Protein AF-A0A5K1KG53-F1 (afdb_monomer_lite)

Secondary structure (DSSP, 8-state):
--HHHHHIIIIIIHHHHHHHHHH--HHHHGGG-TTS-HHHHHHHHHHHHHHHHHHHHHHHHHHHHTSSSHHHHHHHHTT-

Sequence (80 aa):
MSFAGDKLYNDYLRRNMGKFTTKVKVREIMPHLPCLTQSDKEEIEAKREQAGNYNAMQLLVDCLKRRENWSEEFISALRA

Organism: Plecoglossus altivelis (NCBI:txid61084)

Structure (mmCIF, N/CA/C/O backbone):
data_AF-A0A5K1KG53-F1
#
_entry.id   AF-A0A5K1KG53-F1
#
loop_
_atom_site.group_PDB
_atom_site.id
_atom_site.type_symbol
_atom_site.label_atom_id
_atom_site.label_alt_id
_atom_site.label_comp_id
_atom_site.label_asym_id
_atom_site.label_entity_id
_atom_site.label_seq_id
_atom_site.pdbx_PDB_ins_code
_atom_site.Cartn_x
_atom_site.Cartn_y
_atom_site.Cartn_z
_atom_site.occupancy
_atom_site.B_iso_or_equiv
_atom_site.auth_seq_id
_atom_site.auth_comp_id
_atom_site.auth_asym_id
_atom_site.auth_atom_id
_atom_site.pdbx_PDB_model_num
ATOM 1 N N . MET A 1 1 ? -1.521 -1.953 17.226 1.00 53.12 1 MET A N 1
ATOM 2 C CA . MET A 1 1 ? -0.283 -2.305 16.497 1.00 53.12 1 MET A CA 1
ATOM 3 C C . MET A 1 1 ? 0.104 -3.724 16.869 1.00 53.12 1 MET A C 1
ATOM 5 O O . MET A 1 1 ? 0.236 -4.006 18.052 1.00 53.12 1 MET A O 1
ATOM 9 N N . SER A 1 2 ? 0.218 -4.616 15.884 1.00 69.75 2 SER A N 1
ATOM 10 C CA . SER A 1 2 ? 0.711 -5.983 16.086 1.00 69.75 2 SER A CA 1
ATOM 11 C C . SER A 1 2 ? 2.219 -6.015 15.831 1.00 69.75 2 SER A C 1
ATOM 13 O O . SER A 1 2 ? 2.673 -5.466 14.826 1.00 69.75 2 SER A O 1
ATOM 15 N N . PHE A 1 3 ? 2.980 -6.692 16.699 1.00 76.06 3 PHE A N 1
ATOM 16 C CA . PHE A 1 3 ? 4.432 -6.887 16.560 1.00 76.06 3 PHE A CA 1
ATOM 17 C C . PHE A 1 3 ? 4.823 -7.404 15.164 1.00 76.06 3 PHE A C 1
ATOM 19 O O . PHE A 1 3 ? 5.829 -6.984 14.594 1.00 76.06 3 PHE A O 1
ATOM 26 N N . ALA A 1 4 ? 3.993 -8.274 14.578 1.00 77.19 4 ALA A N 1
ATOM 27 C CA . ALA A 1 4 ? 4.207 -8.801 13.235 1.00 77.19 4 ALA A CA 1
ATOM 28 C C . ALA A 1 4 ? 4.093 -7.715 12.150 1.00 77.19 4 ALA A C 1
ATOM 30 O O . ALA A 1 4 ? 4.920 -7.670 11.239 1.00 77.19 4 ALA A O 1
ATOM 31 N N . GLY A 1 5 ? 3.115 -6.811 12.269 1.00 81.12 5 GLY A N 1
ATOM 32 C CA . GLY A 1 5 ? 2.917 -5.709 11.327 1.00 81.12 5 GLY A CA 1
ATOM 33 C C . GLY A 1 5 ? 4.064 -4.700 11.365 1.00 81.12 5 GLY A C 1
ATOM 34 O O . GLY A 1 5 ? 4.599 -4.328 10.319 1.00 81.12 5 GLY A O 1
ATOM 35 N N . ASP A 1 6 ? 4.508 -4.310 12.560 1.00 81.94 6 ASP A N 1
ATOM 36 C CA . ASP A 1 6 ? 5.623 -3.366 12.701 1.00 81.94 6 ASP A CA 1
ATOM 37 C C . ASP A 1 6 ? 6.933 -3.938 12.161 1.00 81.94 6 ASP A C 1
ATOM 39 O O . ASP A 1 6 ? 7.693 -3.230 11.493 1.00 81.94 6 ASP A O 1
ATOM 43 N N . LYS A 1 7 ? 7.173 -5.235 12.383 1.00 85.19 7 LYS A N 1
ATOM 44 C CA . LYS A 1 7 ? 8.332 -5.932 11.827 1.00 85.19 7 LYS A CA 1
ATOM 45 C C . LYS A 1 7 ? 8.268 -6.000 10.301 1.00 85.19 7 LYS A C 1
ATOM 47 O O . LYS A 1 7 ? 9.244 -5.670 9.632 1.00 85.19 7 LYS A O 1
ATOM 52 N N . LEU A 1 8 ? 7.112 -6.349 9.734 1.00 86.12 8 LEU A N 1
ATOM 53 C CA . LEU A 1 8 ? 6.915 -6.416 8.283 1.00 86.12 8 LEU A CA 1
ATOM 54 C C . LEU A 1 8 ? 7.138 -5.046 7.623 1.00 86.12 8 LEU A C 1
ATOM 56 O O . LEU A 1 8 ? 7.808 -4.949 6.590 1.00 86.12 8 LEU A O 1
ATOM 60 N N . TYR A 1 9 ? 6.646 -3.973 8.245 1.00 85.69 9 TYR A N 1
ATOM 61 C CA . TYR A 1 9 ? 6.867 -2.620 7.750 1.00 85.69 9 TYR A CA 1
ATOM 62 C C . TYR A 1 9 ? 8.341 -2.195 7.824 1.00 85.69 9 TYR A C 1
ATOM 64 O O . TYR A 1 9 ? 8.917 -1.785 6.811 1.00 85.69 9 TYR A O 1
ATOM 72 N N . ASN A 1 10 ? 8.948 -2.279 9.012 1.00 84.62 10 ASN A N 1
ATOM 73 C CA . ASN A 1 10 ? 10.284 -1.737 9.264 1.00 84.62 10 ASN A CA 1
ATOM 74 C C . ASN A 1 10 ? 11.397 -2.563 8.607 1.00 84.62 10 ASN A C 1
ATOM 76 O O . ASN A 1 10 ? 12.338 -1.986 8.052 1.00 84.62 10 ASN A O 1
ATOM 80 N N . ASP A 1 11 ? 11.283 -3.891 8.631 1.00 86.00 11 ASP A N 1
ATOM 81 C CA . ASP A 1 11 ? 12.339 -4.775 8.134 1.00 86.00 11 ASP A CA 1
ATOM 82 C C . ASP A 1 11 ? 12.206 -5.047 6.633 1.00 86.00 11 ASP A C 1
ATOM 84 O O . ASP A 1 11 ? 13.221 -5.147 5.942 1.00 86.00 11 ASP A O 1
ATOM 88 N N . TYR A 1 12 ? 10.976 -5.124 6.107 1.00 85.19 12 TYR A N 1
ATOM 89 C CA . TYR A 1 12 ? 10.727 -5.531 4.722 1.00 85.19 12 TYR A CA 1
ATOM 90 C C . TYR A 1 12 ? 10.218 -4.404 3.827 1.00 85.19 12 TYR A C 1
ATOM 92 O O . TYR A 1 12 ? 10.910 -4.046 2.869 1.00 85.19 12 TYR A O 1
ATOM 100 N N . LEU A 1 13 ? 9.034 -3.848 4.099 1.00 85.88 13 LEU A N 1
ATOM 101 C CA . LEU A 1 13 ? 8.377 -2.921 3.168 1.00 85.88 13 LEU A CA 1
ATOM 102 C C . LEU A 1 13 ? 9.167 -1.633 2.984 1.00 85.88 13 LEU A C 1
ATOM 104 O O . LEU A 1 13 ? 9.447 -1.245 1.854 1.00 85.88 13 LEU A O 1
ATOM 108 N N . ARG A 1 14 ? 9.593 -0.994 4.077 1.00 85.75 14 ARG A N 1
ATOM 109 C CA . ARG A 1 14 ? 10.314 0.283 4.013 1.00 85.75 14 ARG A CA 1
ATOM 110 C C . ARG A 1 14 ? 11.620 0.176 3.223 1.00 85.75 14 ARG A C 1
ATOM 112 O O . ARG A 1 14 ? 11.932 1.067 2.440 1.00 85.75 14 ARG A O 1
ATOM 119 N N . ARG A 1 15 ? 12.369 -0.917 3.401 1.00 87.00 15 ARG A N 1
ATOM 120 C CA . ARG A 1 15 ? 13.663 -1.140 2.729 1.00 87.00 15 ARG A CA 1
ATOM 121 C C . ARG A 1 15 ? 13.507 -1.568 1.272 1.00 87.00 15 ARG A C 1
ATOM 123 O O . ARG A 1 15 ? 14.355 -1.246 0.447 1.00 87.00 15 ARG A O 1
ATOM 130 N N . ASN A 1 16 ? 12.429 -2.282 0.951 1.00 86.88 16 ASN A N 1
ATOM 131 C CA . ASN A 1 16 ? 12.188 -2.822 -0.387 1.00 86.88 16 ASN A CA 1
ATOM 132 C C . ASN A 1 16 ? 11.133 -2.046 -1.184 1.00 86.88 16 ASN A C 1
ATOM 134 O O . ASN A 1 16 ? 10.773 -2.491 -2.270 1.00 86.88 16 ASN A O 1
ATOM 138 N N . MET A 1 17 ? 10.666 -0.889 -0.703 1.00 84.81 17 MET A N 1
ATOM 139 C CA . MET A 1 17 ? 9.532 -0.156 -1.281 1.00 84.81 17 MET A CA 1
ATOM 140 C C . MET A 1 17 ? 9.694 0.116 -2.783 1.00 84.81 17 MET A C 1
ATOM 142 O O . MET A 1 17 ? 8.756 -0.078 -3.551 1.00 84.81 17 MET A O 1
ATOM 146 N N . GLY A 1 18 ? 10.899 0.471 -3.244 1.00 84.00 18 GLY A N 1
ATOM 147 C CA . GLY A 1 18 ? 11.179 0.660 -4.676 1.00 84.00 18 GLY A CA 1
ATOM 148 C C . GLY A 1 18 ? 11.037 -0.623 -5.514 1.00 84.00 18 GLY A C 1
ATOM 149 O O . GLY A 1 18 ? 10.486 -0.608 -6.611 1.00 84.00 18 GLY A O 1
ATOM 150 N N . LYS A 1 19 ? 11.464 -1.775 -4.982 1.00 87.25 19 LYS A N 1
ATOM 151 C CA . LYS A 1 19 ? 11.273 -3.083 -5.642 1.00 87.25 19 LYS A CA 1
ATOM 152 C C . LYS A 1 19 ? 9.818 -3.546 -5.571 1.00 87.25 19 LYS A C 1
ATOM 154 O O . LYS A 1 19 ? 9.342 -4.258 -6.445 1.00 87.25 19 LYS A O 1
ATOM 159 N N . PHE A 1 20 ? 9.122 -3.154 -4.513 1.00 84.50 20 PHE A N 1
ATOM 160 C CA . PHE A 1 20 ? 7.729 -3.507 -4.293 1.00 84.50 20 PHE A CA 1
ATOM 161 C C . PHE A 1 20 ? 6.813 -2.759 -5.261 1.00 84.50 20 PHE A C 1
ATOM 163 O O . PHE A 1 20 ? 6.016 -3.363 -5.965 1.00 84.50 20 PHE A O 1
ATOM 170 N N . THR A 1 21 ? 7.010 -1.448 -5.373 1.00 85.50 21 THR A N 1
ATOM 171 C CA . THR A 1 21 ? 6.236 -0.543 -6.238 1.00 85.50 21 THR A CA 1
ATOM 172 C C . THR A 1 21 ? 6.471 -0.750 -7.734 1.00 85.50 21 THR A C 1
ATOM 174 O O . THR A 1 21 ? 5.683 -0.263 -8.540 1.00 85.50 21 THR A O 1
ATOM 177 N N . THR A 1 22 ? 7.527 -1.468 -8.119 1.00 86.50 22 THR A N 1
ATOM 178 C CA . THR A 1 22 ? 7.779 -1.872 -9.513 1.00 86.50 22 THR A CA 1
ATOM 179 C C . THR A 1 22 ? 7.095 -3.188 -9.878 1.00 86.50 22 THR A C 1
ATOM 181 O O . THR A 1 22 ? 6.755 -3.385 -11.040 1.00 86.50 22 THR A O 1
ATOM 184 N N . LYS A 1 23 ? 6.870 -4.078 -8.903 1.00 88.00 23 LYS A N 1
ATOM 185 C CA . LYS A 1 23 ? 6.217 -5.381 -9.114 1.00 88.00 23 LYS A CA 1
ATOM 186 C C . LYS A 1 23 ? 4.722 -5.377 -8.813 1.00 88.00 23 LYS A C 1
ATOM 188 O O . LYS A 1 23 ? 3.992 -6.137 -9.431 1.00 88.00 23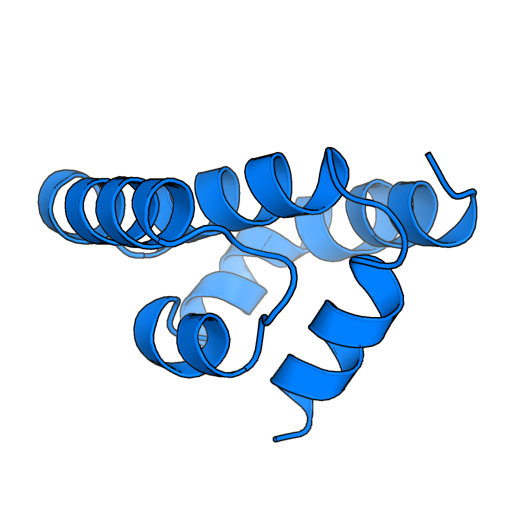 LYS A O 1
ATOM 193 N N . VAL A 1 24 ? 4.282 -4.547 -7.871 1.00 87.56 24 VAL A N 1
ATOM 194 C CA . VAL A 1 24 ? 2.901 -4.503 -7.386 1.00 87.56 24 VAL A CA 1
ATOM 195 C C . VAL A 1 24 ? 2.283 -3.162 -7.754 1.00 87.56 24 VAL A C 1
ATOM 197 O O . VAL A 1 24 ? 2.793 -2.099 -7.374 1.00 87.56 24 VAL A O 1
ATOM 200 N N . LYS A 1 25 ? 1.160 -3.203 -8.474 1.00 89.12 25 LYS A N 1
ATOM 201 C CA . LYS A 1 25 ? 0.361 -2.006 -8.733 1.00 89.12 25 LYS A CA 1
ATOM 202 C C . LYS A 1 25 ? -0.659 -1.816 -7.625 1.00 89.12 25 LYS A C 1
ATOM 204 O O . LYS A 1 25 ? -1.385 -2.736 -7.262 1.00 89.12 25 LYS A O 1
ATOM 209 N N . VAL A 1 26 ? -0.773 -0.582 -7.147 1.00 88.94 26 VAL A N 1
ATOM 210 C CA . VAL A 1 26 ? -1.734 -0.216 -6.097 1.00 88.94 26 VAL A CA 1
ATOM 211 C C . VAL A 1 26 ? -3.176 -0.558 -6.502 1.00 88.94 26 VAL A C 1
ATOM 213 O O . VAL A 1 26 ? -3.929 -1.090 -5.695 1.00 88.94 26 VAL A O 1
ATOM 216 N N . ARG A 1 27 ? -3.531 -0.360 -7.779 1.00 88.25 27 ARG A N 1
ATOM 217 C CA . ARG A 1 27 ? -4.850 -0.734 -8.324 1.00 88.25 27 ARG A CA 1
ATOM 218 C C . ARG A 1 27 ? -5.135 -2.237 -8.304 1.00 88.25 27 ARG A C 1
ATOM 220 O O . ARG A 1 27 ? -6.293 -2.611 -8.202 1.00 88.25 27 ARG A O 1
ATOM 227 N N . GLU A 1 28 ? -4.109 -3.074 -8.435 1.00 89.38 28 GLU A N 1
ATOM 228 C CA . GLU A 1 28 ? -4.272 -4.532 -8.446 1.00 89.38 28 GLU A CA 1
ATOM 229 C C . GLU A 1 28 ? -4.469 -5.054 -7.021 1.00 89.38 28 GLU A C 1
ATOM 231 O O . GLU A 1 28 ? -5.328 -5.893 -6.804 1.00 89.38 28 GLU A O 1
ATOM 236 N N . ILE A 1 29 ? -3.749 -4.506 -6.035 1.00 90.25 29 ILE A N 1
ATOM 237 C CA . ILE A 1 29 ? -3.825 -4.983 -4.645 1.00 90.25 29 ILE A CA 1
ATOM 238 C C . ILE A 1 29 ? -4.997 -4.385 -3.844 1.00 90.25 29 ILE A C 1
ATOM 240 O O . ILE A 1 29 ? -5.541 -5.049 -2.966 1.00 90.25 29 ILE A O 1
ATOM 244 N N . MET A 1 30 ? -5.421 -3.149 -4.138 1.00 88.94 30 MET A N 1
ATOM 245 C CA . MET A 1 30 ? -6.498 -2.447 -3.414 1.00 88.94 30 MET A CA 1
ATOM 246 C C . MET A 1 30 ? -7.822 -3.228 -3.281 1.00 88.94 30 MET A C 1
ATOM 248 O O . MET A 1 30 ? -8.412 -3.190 -2.197 1.00 88.94 30 MET A O 1
ATOM 252 N N . PRO A 1 31 ? -8.332 -3.918 -4.322 1.00 88.00 31 PRO A N 1
ATOM 253 C CA . PRO A 1 31 ? -9.573 -4.688 -4.231 1.00 88.00 31 PRO A CA 1
ATOM 254 C C . PRO A 1 31 ? -9.490 -5.857 -3.245 1.00 88.00 31 PRO A C 1
ATOM 256 O O . PRO A 1 31 ? -10.496 -6.212 -2.636 1.00 88.00 31 PRO A O 1
ATOM 259 N N . HIS A 1 32 ? -8.293 -6.416 -3.055 1.00 88.88 32 HIS A N 1
ATOM 260 C CA . HIS A 1 32 ? -8.037 -7.555 -2.173 1.00 88.88 32 HIS A CA 1
ATOM 261 C C . HIS A 1 32 ? -7.816 -7.156 -0.707 1.00 88.88 32 HIS A C 1
ATOM 263 O O . HIS A 1 32 ? -7.559 -8.020 0.127 1.00 88.88 32 HIS A O 1
ATOM 269 N N . LEU A 1 33 ? -7.923 -5.862 -0.384 1.00 88.62 33 LEU A N 1
ATOM 270 C CA . LEU A 1 33 ? -7.772 -5.321 0.965 1.00 88.62 33 LEU A CA 1
ATOM 271 C C . LEU A 1 33 ? -9.150 -4.908 1.517 1.00 88.62 33 LEU A C 1
ATOM 273 O O . LEU A 1 33 ? -9.578 -3.763 1.314 1.00 88.62 33 LEU A O 1
ATOM 277 N N . PRO A 1 34 ? -9.880 -5.822 2.188 1.00 84.50 34 PRO A N 1
ATOM 278 C CA . PRO A 1 34 ? -11.170 -5.508 2.797 1.00 84.50 34 PRO A CA 1
ATOM 279 C C . PRO A 1 34 ? -11.044 -4.571 4.008 1.00 84.50 34 PRO A C 1
ATOM 281 O O . PRO A 1 34 ? -11.997 -3.854 4.302 1.00 84.50 34 PRO A O 1
ATOM 284 N N . CYS A 1 35 ? -9.880 -4.498 4.665 1.00 83.94 35 CYS A N 1
ATOM 285 C CA . CYS A 1 35 ? -9.634 -3.556 5.763 1.00 83.94 35 CYS A CA 1
ATOM 286 C C . CYS A 1 35 ? -9.600 -2.069 5.356 1.00 83.94 35 CYS A C 1
ATOM 288 O O . CYS A 1 35 ? -9.647 -1.199 6.232 1.00 83.94 35 CYS A O 1
ATOM 290 N N . LEU A 1 36 ? -9.504 -1.751 4.058 1.00 87.31 36 LEU A N 1
ATOM 291 C CA . LEU A 1 36 ? -9.535 -0.371 3.569 1.00 87.31 36 LEU A CA 1
ATOM 292 C C . LEU A 1 36 ? -10.976 0.106 3.384 1.00 87.31 36 LEU A C 1
ATOM 294 O O . LEU A 1 36 ? -11.771 -0.536 2.693 1.00 87.31 36 LEU A O 1
ATOM 298 N N . THR A 1 37 ? -11.292 1.277 3.942 1.00 88.88 37 THR A N 1
ATOM 299 C CA . THR A 1 37 ? -12.591 1.915 3.700 1.00 88.88 37 THR A CA 1
ATOM 300 C C . THR A 1 37 ? -12.674 2.451 2.273 1.00 88.88 37 THR A C 1
ATOM 302 O O . THR A 1 37 ? -11.657 2.662 1.612 1.00 88.88 37 THR A O 1
ATOM 305 N N . GLN A 1 38 ? -13.892 2.693 1.788 1.00 89.00 38 GLN A N 1
ATOM 306 C CA . GLN A 1 38 ? -14.100 3.268 0.457 1.00 89.00 38 GLN A CA 1
ATOM 307 C C . GLN A 1 38 ? -13.380 4.619 0.300 1.00 89.00 38 GLN A C 1
ATOM 309 O O . GLN A 1 38 ? -12.716 4.845 -0.706 1.00 89.00 38 GLN A O 1
ATOM 314 N N . SER A 1 39 ? -13.424 5.466 1.331 1.00 90.62 39 SER A N 1
ATOM 315 C CA . SER A 1 39 ? -12.714 6.748 1.343 1.00 90.62 39 SER A CA 1
ATOM 316 C C . SER A 1 39 ? -11.195 6.576 1.268 1.00 90.62 39 SER A C 1
ATOM 318 O O . SER A 1 39 ? -10.547 7.279 0.498 1.00 90.62 39 SER A O 1
ATOM 320 N N . ASP A 1 40 ? -10.628 5.601 1.994 1.00 90.56 40 ASP A N 1
ATOM 321 C CA . ASP A 1 40 ? -9.189 5.300 1.918 1.00 90.56 40 ASP A CA 1
ATOM 322 C C . ASP A 1 40 ? -8.799 4.884 0.486 1.00 90.56 40 ASP A C 1
ATOM 324 O O . ASP A 1 40 ? -7.773 5.312 -0.041 1.00 90.56 40 ASP A O 1
ATOM 328 N N . LYS A 1 41 ? -9.631 4.060 -0.165 1.00 91.19 41 LYS A N 1
ATOM 329 C CA . LYS A 1 41 ? -9.410 3.596 -1.544 1.00 91.19 41 LYS A CA 1
ATOM 330 C C . LYS A 1 41 ? -9.406 4.757 -2.538 1.00 91.19 41 LYS A C 1
ATOM 332 O O . LYS A 1 41 ? -8.501 4.839 -3.366 1.00 91.19 41 LYS A O 1
ATOM 337 N N . GLU A 1 42 ? -10.372 5.659 -2.429 1.00 93.38 42 GLU A N 1
ATOM 338 C CA . GLU A 1 42 ? -10.468 6.847 -3.281 1.00 93.38 42 GLU A CA 1
ATOM 339 C C . GLU A 1 42 ? -9.279 7.794 -3.077 1.00 93.38 42 GLU A C 1
ATOM 341 O O . GLU A 1 42 ? -8.695 8.266 -4.053 1.00 93.38 42 GLU A O 1
ATOM 346 N N . GLU A 1 43 ? -8.851 8.019 -1.830 1.00 93.31 43 GLU A N 1
ATOM 347 C CA . GLU A 1 43 ? -7.686 8.858 -1.526 1.00 93.31 43 GLU A CA 1
ATOM 348 C C . GLU A 1 43 ? -6.394 8.270 -2.115 1.00 93.31 43 GLU A C 1
ATOM 350 O O . GLU A 1 43 ? -5.600 8.979 -2.740 1.00 93.31 43 GLU A O 1
ATOM 355 N N . ILE A 1 44 ? -6.197 6.956 -1.974 1.00 93.25 44 ILE A N 1
ATOM 356 C CA . ILE A 1 44 ? -5.048 6.240 -2.539 1.00 93.25 44 ILE A CA 1
ATOM 357 C C . ILE A 1 44 ? -5.054 6.315 -4.070 1.00 93.25 44 ILE A C 1
ATOM 359 O O . ILE A 1 44 ? -4.004 6.534 -4.687 1.00 93.25 44 ILE A O 1
ATOM 363 N N . GLU A 1 45 ? -6.217 6.156 -4.699 1.00 92.88 45 GLU A N 1
ATOM 364 C CA . GLU A 1 45 ? -6.347 6.244 -6.149 1.00 92.88 45 GLU A CA 1
ATOM 365 C C . GLU A 1 45 ? -6.078 7.661 -6.666 1.00 92.88 45 GLU A C 1
ATOM 367 O O . GLU A 1 45 ? -5.282 7.825 -7.596 1.00 92.88 45 GLU A O 1
ATOM 372 N N . ALA A 1 46 ? -6.630 8.684 -6.014 1.00 94.62 46 ALA A N 1
ATOM 373 C CA . ALA A 1 46 ? -6.339 10.078 -6.329 1.00 94.62 46 ALA A CA 1
ATOM 374 C C . ALA A 1 46 ? -4.838 10.381 -6.174 1.00 94.62 46 ALA A C 1
ATOM 376 O O . ALA A 1 46 ? -4.214 10.989 -7.050 1.00 94.62 46 ALA A O 1
ATOM 377 N N . LYS A 1 47 ? -4.209 9.882 -5.099 1.00 93.62 47 LYS A N 1
ATOM 378 C CA . LYS A 1 47 ? -2.767 10.043 -4.870 1.00 93.62 47 LYS A CA 1
ATOM 379 C C . LYS A 1 47 ? -1.933 9.382 -5.962 1.00 93.62 47 LYS A C 1
ATOM 381 O O . LYS A 1 47 ? -0.903 9.928 -6.364 1.00 93.62 47 LYS A O 1
ATOM 386 N N . ARG A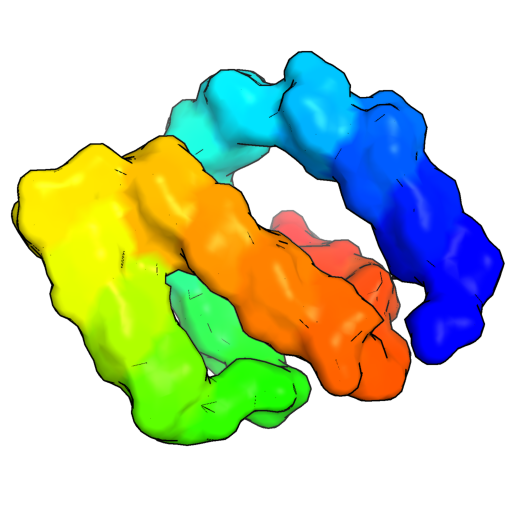 1 48 ? -2.367 8.223 -6.460 1.00 93.38 48 ARG A N 1
ATOM 387 C CA . ARG A 1 48 ? -1.713 7.506 -7.563 1.00 93.38 48 ARG A CA 1
ATOM 388 C C . ARG A 1 48 ? -1.758 8.313 -8.851 1.00 93.38 48 ARG A C 1
ATOM 390 O O . ARG A 1 48 ? -0.758 8.345 -9.563 1.00 93.38 48 ARG A O 1
ATOM 397 N N . GLU A 1 49 ? -2.888 8.938 -9.155 1.00 92.75 49 GLU A N 1
ATOM 398 C CA . GLU A 1 49 ? -3.045 9.764 -10.356 1.00 92.75 49 GLU A CA 1
ATOM 399 C C . GLU A 1 49 ? -2.213 11.040 -10.285 1.00 92.75 49 GLU A C 1
ATOM 401 O O . GLU A 1 49 ? -1.569 11.406 -11.264 1.00 92.75 49 GLU A O 1
ATOM 406 N N . GLN A 1 50 ? -2.145 11.663 -9.110 1.00 94.69 50 GLN A N 1
ATOM 407 C CA . GLN A 1 50 ? -1.393 12.897 -8.915 1.00 94.69 50 GLN A CA 1
ATOM 408 C C . GLN A 1 50 ? 0.127 12.678 -8.826 1.00 94.69 50 GLN A C 1
ATOM 410 O O . GLN A 1 50 ? 0.902 13.483 -9.337 1.00 94.69 50 GLN A O 1
ATOM 415 N N . ALA A 1 51 ? 0.565 11.629 -8.125 1.00 92.06 51 ALA A N 1
ATOM 416 C CA . ALA A 1 51 ? 1.953 11.476 -7.679 1.00 92.06 51 ALA A CA 1
ATOM 417 C C . ALA A 1 51 ? 2.575 10.107 -8.022 1.00 92.06 51 ALA A C 1
ATOM 419 O O . ALA A 1 51 ? 3.714 9.829 -7.642 1.00 92.06 51 ALA A O 1
ATOM 420 N N . GLY A 1 52 ? 1.858 9.242 -8.741 1.00 91.31 52 GLY A N 1
ATOM 421 C CA . GLY A 1 52 ? 2.349 7.946 -9.207 1.00 91.31 52 GLY A CA 1
ATOM 422 C C . GLY A 1 52 ? 2.244 6.801 -8.191 1.00 91.31 52 GLY A C 1
ATOM 423 O O . GLY A 1 52 ? 1.878 6.973 -7.027 1.00 91.31 52 GLY A O 1
ATOM 424 N N . ASN A 1 53 ? 2.594 5.591 -8.649 1.00 89.81 53 ASN A N 1
ATOM 425 C CA . ASN A 1 53 ? 2.419 4.342 -7.890 1.00 89.81 53 ASN A CA 1
ATOM 426 C C . ASN A 1 53 ? 3.223 4.311 -6.581 1.00 89.81 53 ASN A C 1
ATOM 428 O O . ASN A 1 53 ? 2.747 3.776 -5.587 1.00 89.81 53 ASN A O 1
ATOM 432 N N . TYR A 1 54 ? 4.422 4.902 -6.563 1.00 89.81 54 TYR A N 1
ATOM 433 C CA . TYR A 1 54 ? 5.276 4.907 -5.375 1.00 89.81 54 TYR A CA 1
ATOM 434 C C . TYR A 1 54 ? 4.628 5.653 -4.203 1.00 89.81 54 TYR A C 1
ATOM 436 O O . TYR A 1 54 ? 4.498 5.102 -3.112 1.00 89.81 54 TYR A O 1
ATOM 444 N N . ASN A 1 55 ? 4.166 6.881 -4.450 1.00 91.62 55 ASN A N 1
ATOM 445 C CA . ASN A 1 55 ? 3.528 7.711 -3.428 1.00 91.62 55 ASN A CA 1
ATOM 446 C C . ASN A 1 55 ? 2.192 7.116 -2.968 1.00 91.62 55 ASN A C 1
ATOM 448 O O . ASN A 1 55 ? 1.889 7.125 -1.777 1.00 91.62 55 ASN A O 1
ATOM 452 N N . ALA A 1 56 ? 1.418 6.546 -3.893 1.00 93.38 56 ALA A N 1
ATOM 453 C CA . ALA A 1 56 ? 0.186 5.846 -3.548 1.00 93.38 56 ALA A CA 1
ATOM 454 C C . ALA A 1 56 ? 0.432 4.591 -2.703 1.00 93.38 56 ALA A C 1
ATOM 456 O O . ALA A 1 56 ? -0.320 4.332 -1.771 1.00 93.38 56 ALA A O 1
ATOM 457 N N . MET A 1 57 ? 1.500 3.835 -2.975 1.00 91.19 57 MET A N 1
ATOM 458 C CA . MET A 1 57 ? 1.843 2.655 -2.179 1.00 91.19 57 MET A CA 1
ATOM 459 C C . MET A 1 57 ? 2.271 3.032 -0.761 1.00 91.19 57 MET A C 1
ATOM 461 O O . MET A 1 57 ? 1.917 2.338 0.187 1.00 91.19 57 MET A O 1
ATOM 465 N N . GLN A 1 58 ? 3.003 4.138 -0.595 1.00 90.56 58 GLN A N 1
ATOM 466 C CA . GLN A 1 58 ? 3.321 4.650 0.739 1.00 90.56 58 GLN A CA 1
ATOM 467 C C . GLN A 1 58 ? 2.048 4.994 1.516 1.00 90.56 58 GLN A C 1
ATOM 469 O O . GLN A 1 58 ? 1.892 4.534 2.644 1.00 90.56 58 GLN A O 1
ATOM 474 N N . LEU A 1 59 ? 1.114 5.715 0.884 1.00 92.12 59 LEU A N 1
ATOM 475 C CA . LEU A 1 59 ? -0.166 6.061 1.502 1.00 92.12 59 LEU A CA 1
ATOM 476 C C . LEU A 1 59 ? -0.992 4.813 1.846 1.00 92.12 59 LEU A C 1
ATOM 478 O O . LEU A 1 59 ? -1.513 4.711 2.951 1.00 92.12 59 LEU A O 1
ATOM 482 N N . LEU A 1 60 ? -1.045 3.830 0.943 1.00 91.56 60 LEU A N 1
ATOM 483 C CA . LEU A 1 60 ? -1.725 2.556 1.171 1.00 91.56 60 LEU A CA 1
ATOM 484 C C . LEU A 1 60 ? -1.179 1.848 2.412 1.00 91.56 60 LEU A C 1
ATOM 486 O O . LEU A 1 60 ? -1.949 1.451 3.283 1.00 91.56 60 LEU A O 1
ATOM 490 N N . VAL A 1 61 ? 0.144 1.717 2.526 1.00 88.94 61 VAL A N 1
ATOM 491 C CA . VAL A 1 61 ? 0.777 1.054 3.674 1.00 88.94 61 VAL A CA 1
ATOM 492 C C . VAL A 1 61 ? 0.556 1.847 4.967 1.00 88.9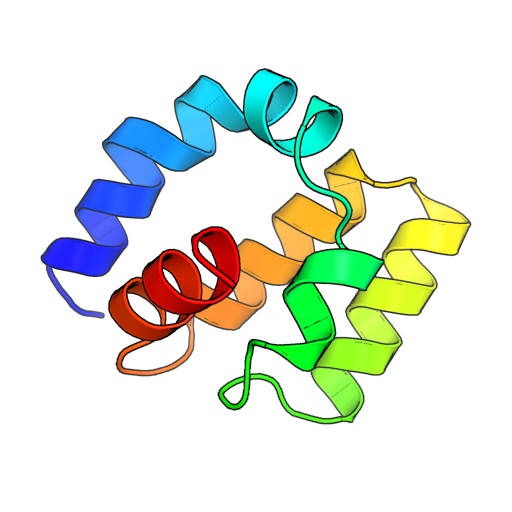4 61 VAL A C 1
ATOM 494 O O . VAL A 1 61 ? 0.332 1.246 6.018 1.00 88.94 61 VAL A O 1
ATOM 497 N N . ASP A 1 62 ? 0.562 3.179 4.911 1.00 89.25 62 ASP A N 1
ATOM 498 C CA . ASP A 1 62 ? 0.254 4.020 6.071 1.00 89.25 62 ASP A CA 1
ATOM 499 C C . ASP A 1 62 ? -1.204 3.873 6.534 1.00 89.25 62 ASP A C 1
ATOM 501 O O . ASP A 1 62 ? -1.450 3.814 7.742 1.00 89.25 62 ASP A O 1
ATOM 505 N N . CYS A 1 63 ? -2.159 3.738 5.608 1.00 89.50 63 CYS A N 1
ATOM 506 C CA . CYS A 1 63 ? -3.555 3.431 5.928 1.00 89.50 63 CYS A CA 1
ATOM 507 C C . CYS A 1 63 ? -3.699 2.032 6.540 1.00 89.50 63 CYS A C 1
ATOM 509 O O . CYS A 1 63 ? -4.353 1.879 7.573 1.00 89.50 63 CYS A O 1
ATOM 511 N N . LEU A 1 64 ? -3.030 1.026 5.966 1.00 88.00 64 LEU A N 1
ATOM 512 C CA . LEU A 1 64 ? -3.041 -0.350 6.470 1.00 88.00 64 LEU A CA 1
ATOM 513 C C . LEU A 1 64 ? -2.538 -0.438 7.913 1.00 88.00 64 LEU A C 1
ATOM 515 O O . LEU A 1 64 ? -3.190 -1.039 8.761 1.00 88.00 64 LEU A O 1
ATOM 519 N N . LYS A 1 65 ? -1.429 0.234 8.239 1.00 85.25 65 LYS A N 1
ATOM 520 C CA . LYS A 1 65 ? -0.831 0.204 9.585 1.00 85.25 65 LYS A CA 1
ATOM 521 C C . LYS A 1 65 ? -1.742 0.714 10.702 1.00 85.25 65 LYS A C 1
ATOM 523 O O . LYS A 1 65 ? -1.493 0.410 11.869 1.00 85.25 65 LYS A O 1
ATOM 528 N N . ARG A 1 66 ? -2.764 1.506 10.366 1.00 85.56 66 ARG A N 1
ATOM 529 C CA . ARG A 1 66 ? -3.752 2.036 11.318 1.00 85.56 66 ARG A CA 1
ATOM 530 C C . ARG A 1 66 ? -4.885 1.048 11.612 1.00 85.56 66 ARG A C 1
ATOM 532 O O . ARG A 1 66 ? -5.666 1.303 12.524 1.00 85.56 66 ARG A O 1
ATOM 539 N N . ARG A 1 67 ? -4.991 -0.051 10.860 1.00 84.00 67 ARG A N 1
ATOM 540 C CA . ARG A 1 67 ? -6.029 -1.081 11.006 1.00 84.00 67 ARG A CA 1
ATOM 541 C C . ARG A 1 67 ? -5.484 -2.312 11.735 1.00 84.00 67 ARG A C 1
ATOM 543 O O . ARG A 1 67 ? -4.277 -2.559 11.760 1.00 84.00 67 ARG A O 1
ATOM 550 N N . GLU A 1 68 ? -6.369 -3.089 12.349 1.00 80.31 68 GLU A N 1
ATOM 551 C CA . GLU A 1 68 ? -6.016 -4.401 12.904 1.00 80.31 68 GLU A CA 1
ATOM 552 C C . GLU A 1 68 ? -5.879 -5.439 11.779 1.00 80.31 68 GLU A C 1
ATOM 554 O O . GLU A 1 68 ? -6.450 -5.273 10.707 1.00 80.31 68 GLU A O 1
A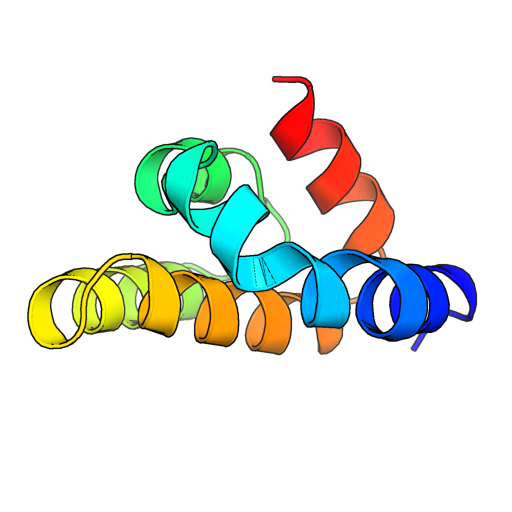TOM 559 N N . ASN A 1 69 ? -5.065 -6.477 11.994 1.00 81.81 69 ASN A N 1
ATOM 560 C CA . ASN A 1 69 ? -4.829 -7.601 11.069 1.00 81.81 69 ASN A CA 1
ATOM 561 C C . ASN A 1 69 ? -4.347 -7.267 9.642 1.00 81.81 69 ASN A C 1
ATOM 563 O O . ASN A 1 69 ? -4.196 -8.167 8.814 1.00 81.81 69 ASN A O 1
ATOM 567 N N . TRP A 1 70 ? -3.984 -6.012 9.370 1.00 86.38 70 TRP A N 1
ATOM 568 C CA . TRP A 1 70 ? -3.557 -5.562 8.044 1.00 86.38 70 TRP A CA 1
ATOM 569 C C . TRP A 1 70 ? -2.410 -6.383 7.443 1.00 86.38 70 TRP A C 1
ATOM 571 O O . TRP A 1 70 ? -2.336 -6.538 6.230 1.00 86.38 70 TRP A O 1
ATOM 581 N N . SER A 1 71 ? -1.503 -6.914 8.270 1.00 86.44 71 SER A N 1
ATOM 582 C CA . SER A 1 71 ? -0.352 -7.687 7.802 1.00 86.44 71 SER A CA 1
ATOM 583 C C . SER A 1 71 ? -0.761 -9.009 7.158 1.00 86.44 71 SER A C 1
ATOM 585 O O . SER A 1 71 ? -0.163 -9.406 6.163 1.00 86.44 71 SER A O 1
ATOM 587 N N . GLU A 1 72 ? -1.770 -9.687 7.703 1.00 86.06 72 GLU A N 1
ATOM 588 C CA . GLU A 1 72 ? -2.261 -10.956 7.155 1.00 86.06 72 GLU A CA 1
ATOM 589 C C . GLU A 1 72 ? -3.052 -10.717 5.872 1.00 86.06 72 GLU A C 1
ATOM 591 O O . GLU A 1 72 ? -2.797 -11.373 4.861 1.00 86.06 72 GLU A O 1
ATOM 596 N N . GLU A 1 73 ? -3.939 -9.718 5.880 1.00 86.69 73 GLU A N 1
ATOM 597 C CA . GLU A 1 73 ? -4.691 -9.321 4.689 1.00 86.69 73 GLU A CA 1
ATOM 598 C C . GLU A 1 73 ? -3.767 -8.879 3.557 1.00 86.69 73 GLU A C 1
ATOM 600 O O . GLU A 1 73 ? -3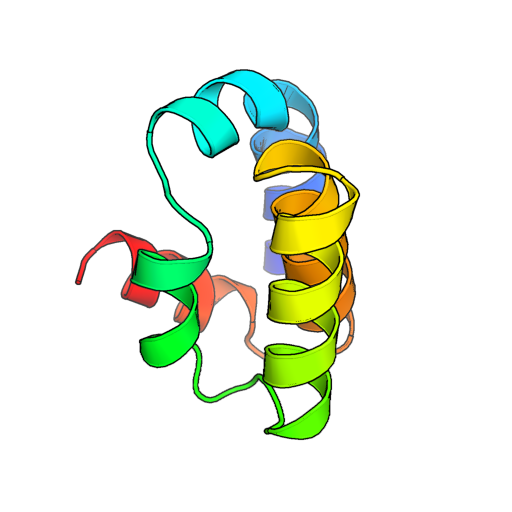.951 -9.284 2.415 1.00 86.69 73 GLU A O 1
ATOM 605 N N . PHE A 1 74 ? -2.724 -8.111 3.869 1.00 86.81 74 PHE A N 1
ATOM 606 C CA . PHE A 1 74 ? -1.750 -7.666 2.882 1.00 86.81 74 PHE A CA 1
ATOM 607 C C . PHE A 1 74 ? -0.970 -8.832 2.267 1.00 86.81 74 PHE A C 1
ATOM 609 O O . PHE A 1 74 ? -0.787 -8.875 1.054 1.00 86.81 74 PHE A O 1
ATOM 616 N N . ILE A 1 75 ? -0.540 -9.811 3.070 1.00 86.94 75 ILE A N 1
ATOM 617 C CA . ILE A 1 75 ? 0.125 -11.017 2.551 1.00 86.94 75 ILE A CA 1
ATOM 618 C C . ILE A 1 75 ? -0.837 -11.845 1.691 1.00 86.94 75 ILE A C 1
ATOM 620 O O . ILE A 1 75 ? -0.425 -12.372 0.658 1.00 86.94 75 ILE A O 1
ATOM 624 N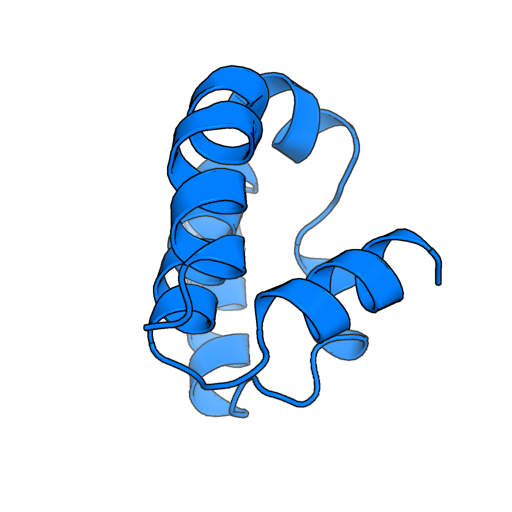 N . SER A 1 76 ? -2.104 -11.951 2.097 1.00 87.50 76 SER A N 1
ATOM 625 C CA . SER A 1 76 ? -3.143 -12.635 1.323 1.00 87.50 76 SER A CA 1
ATOM 626 C C . SER A 1 76 ? -3.373 -11.947 -0.026 1.00 87.50 76 SER A C 1
ATOM 628 O O . SER A 1 76 ? -3.337 -12.598 -1.068 1.00 87.50 76 SER A O 1
ATOM 630 N N . ALA A 1 77 ? -3.483 -10.618 -0.023 1.00 88.12 77 ALA A N 1
ATOM 631 C CA . ALA A 1 77 ? -3.660 -9.793 -1.212 1.00 88.12 77 ALA A CA 1
ATOM 632 C C . ALA A 1 77 ? -2.476 -9.870 -2.190 1.00 88.12 77 ALA A C 1
ATOM 634 O O . ALA A 1 77 ? -2.663 -9.705 -3.387 1.00 88.12 77 ALA A O 1
ATOM 635 N N . LEU A 1 78 ? -1.262 -10.146 -1.704 1.00 85.94 78 LEU A N 1
ATOM 636 C CA . LEU A 1 78 ? -0.086 -10.384 -2.552 1.00 85.94 78 LEU A CA 1
ATOM 637 C C . LEU A 1 78 ? -0.047 -11.773 -3.194 1.00 85.94 78 LEU A C 1
ATOM 639 O O . LEU A 1 78 ? 0.782 -12.009 -4.073 1.00 85.94 78 LEU A O 1
ATOM 643 N N . ARG A 1 79 ? -0.853 -12.710 -2.690 1.00 84.50 79 ARG A N 1
ATOM 644 C CA . ARG A 1 79 ? -0.933 -14.089 -3.181 1.00 84.50 79 ARG A CA 1
ATOM 645 C C . ARG A 1 79 ? -2.122 -14.301 -4.127 1.00 84.50 79 ARG A C 1
ATOM 647 O O . ARG A 1 79 ? -2.108 -15.292 -4.855 1.00 84.50 79 ARG A O 1
ATOM 654 N N . ALA A 1 80 ? -3.127 -13.428 -4.060 1.00 74.75 80 ALA A N 1
ATOM 655 C CA . ALA A 1 80 ? -4.255 -13.378 -4.988 1.00 74.75 80 ALA A CA 1
ATOM 656 C C . ALA A 1 80 ? -3.796 -12.946 -6.389 1.00 74.75 80 ALA A C 1
ATOM 658 O O . ALA A 1 80 ? -4.357 -13.498 -7.361 1.00 74.75 80 ALA A O 1
#

Foldseek 3Di:
DDPLLVCCVPVPCVVCLVVCLVVDAPVQLVVLQPQADPVLSVVLVVCCVVPNRSRSVVSVSVSLVVTPPSVVSSVVSVVD

InterPro domains:
  IPR011029 Death-like domain superfamily [G3DSA:1.10.533.10] (1-80)
  IPR011029 Death-like domain superfamily [SSF47986] (7-79)
  IPR031964 Caspase recruitment domain [PF16739] (6-79)

Radius of gyration: 11.58 Å; chains: 1; bounding box: 28×27×27 Å

pLDDT: mean 87.0, std 5.83, range [53.12, 94.69]